Protein AF-A0A349CXZ2-F1 (afdb_monomer)

Nearest PDB structures (foldseek):
  4kug-assembly2_C  TM=9.684E-01  e=1.181E-10  Clostridium butyricum E4 str. BoNT E BL5262
  9jhz-assembly1_C  TM=9.702E-01  e=2.791E-10  Faecalibacterium duncaniae
  9jhy-assembly1_C  TM=9.701E-01  e=4.852E-10  Faecalibacterium duncaniae
  4pzc-assembly1_A  TM=9.658E-01  e=5.835E-10  Cupriavidus necator H16
  9jhy-assembly1_B-2  TM=9.642E-01  e=1.659E-09  Faecalibacterium duncaniae

Solvent-accessible surface area (backbone atoms only — not comparable to full-atom values): 6053 Å² total; per-residue (Å²): 138,83,91,82,92,70,69,96,51,90,50,52,66,66,58,35,55,52,46,53,54,30,53,48,54,50,41,38,42,72,73,62,75,46,53,72,66,54,54,21,47,47,36,26,72,74,68,64,37,96,62,17,48,57,64,47,38,18,68,72,20,37,55,58,50,48,54,52,24,50,55,41,19,78,75,71,34,76,94,32,57,69,49,66,68,57,54,51,32,39,75,71,58,30,26,4,60,91,60,29,24,38,90,55,84,59,117

Sequence (107 aa):
KTPIVVNDAPGFASSRLGAAIALEAMRMLEEGVASAEDIDTAMVLGYRHATGPLRTSDLVGLDVRLGIAEYLYETLGERFAPPQILRDKVAAGELGRKTGRGFFDYA

Mean predicted aligned error: 2.23 Å

Structure (mmCIF, N/CA/C/O backbone):
data_AF-A0A349CXZ2-F1
#
_entry.id   AF-A0A349CXZ2-F1
#
loop_
_atom_site.group_PDB
_atom_site.id
_atom_site.type_symbol
_atom_site.label_atom_id
_atom_site.label_alt_id
_atom_site.label_comp_id
_atom_site.label_asym_id
_atom_site.label_entity_id
_atom_site.label_seq_id
_atom_site.pdbx_PDB_ins_code
_atom_site.Cartn_x
_atom_site.Cartn_y
_atom_site.Cartn_z
_atom_site.occupancy
_atom_site.B_iso_or_equiv
_atom_site.auth_seq_id
_atom_site.auth_comp_id
_atom_site.auth_asym_id
_atom_site.auth_atom_id
_atom_site.pdbx_PDB_model_num
ATOM 1 N N . LYS A 1 1 ? 17.285 16.485 -11.081 1.00 83.62 1 LYS A N 1
ATOM 2 C CA . LYS A 1 1 ? 16.786 15.090 -11.197 1.00 83.62 1 LYS A CA 1
ATOM 3 C C . LYS A 1 1 ? 17.982 14.200 -11.507 1.00 83.62 1 LYS A C 1
ATOM 5 O O . LYS A 1 1 ? 18.821 14.646 -12.277 1.00 83.62 1 LYS A O 1
ATOM 10 N N . THR A 1 2 ? 18.054 13.000 -10.934 1.00 94.88 2 THR A N 1
ATOM 11 C CA . THR A 1 2 ? 19.135 12.035 -11.201 1.00 94.88 2 THR A CA 1
ATOM 12 C C . THR A 1 2 ? 18.554 10.875 -12.009 1.00 94.88 2 THR A C 1
ATOM 14 O O . THR A 1 2 ? 17.596 10.266 -11.532 1.00 94.88 2 THR A O 1
ATOM 17 N N . PRO A 1 3 ? 19.039 10.598 -13.232 1.00 94.75 3 PRO A N 1
ATOM 18 C CA . PRO A 1 3 ? 18.520 9.499 -14.038 1.00 94.75 3 PRO A CA 1
ATOM 19 C C . PRO A 1 3 ? 18.980 8.144 -13.484 1.00 94.75 3 PRO A C 1
ATOM 21 O O . PRO A 1 3 ? 20.078 8.027 -12.944 1.00 94.75 3 PRO A O 1
ATOM 24 N N . ILE A 1 4 ? 18.146 7.121 -13.661 1.00 96.12 4 ILE A N 1
ATOM 25 C CA . ILE A 1 4 ? 18.483 5.715 -13.414 1.00 96.12 4 ILE A CA 1
ATOM 26 C C . ILE A 1 4 ? 18.150 4.906 -14.668 1.00 96.12 4 ILE A C 1
ATOM 28 O O . ILE A 1 4 ? 17.174 5.209 -15.355 1.00 96.12 4 ILE A O 1
ATOM 32 N N . VAL A 1 5 ? 18.961 3.8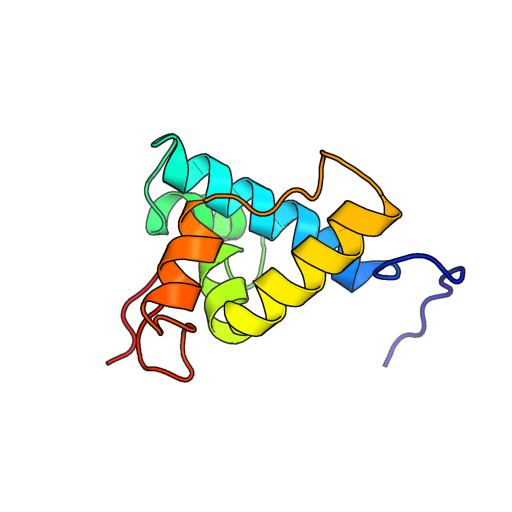96 -14.973 1.00 96.69 5 VAL A N 1
ATOM 33 C CA . VAL A 1 5 ? 18.720 2.985 -16.100 1.00 96.69 5 VAL A CA 1
ATOM 34 C C . VAL A 1 5 ? 17.942 1.782 -15.584 1.00 96.69 5 VAL A C 1
ATOM 36 O O . VAL A 1 5 ? 18.343 1.163 -14.599 1.00 96.69 5 VAL A O 1
ATOM 39 N N . VAL A 1 6 ? 16.824 1.461 -16.232 1.00 96.81 6 VAL A N 1
ATOM 40 C CA . VAL A 1 6 ? 15.953 0.343 -15.859 1.00 96.81 6 VAL A CA 1
ATOM 41 C C . VAL A 1 6 ? 15.598 -0.425 -17.126 1.00 96.81 6 VAL A C 1
ATOM 43 O O . VAL A 1 6 ? 15.212 0.183 -18.122 1.00 96.81 6 VAL A O 1
ATOM 46 N N . ASN A 1 7 ? 15.736 -1.750 -17.086 1.00 96.69 7 ASN A N 1
ATOM 47 C CA . ASN A 1 7 ? 15.234 -2.612 -18.154 1.00 96.69 7 ASN A CA 1
ATOM 48 C C . ASN A 1 7 ? 13.705 -2.599 -18.154 1.00 96.69 7 ASN A C 1
ATOM 50 O O . ASN A 1 7 ? 13.088 -2.479 -17.094 1.00 96.69 7 ASN A O 1
ATOM 54 N N . ASP A 1 8 ? 13.103 -2.772 -19.324 1.00 96.06 8 ASP A N 1
ATOM 55 C CA . ASP A 1 8 ? 11.654 -2.905 -19.412 1.00 96.06 8 ASP A CA 1
ATOM 56 C C . ASP A 1 8 ? 11.201 -4.187 -18.693 1.00 96.06 8 ASP A C 1
ATOM 58 O O . A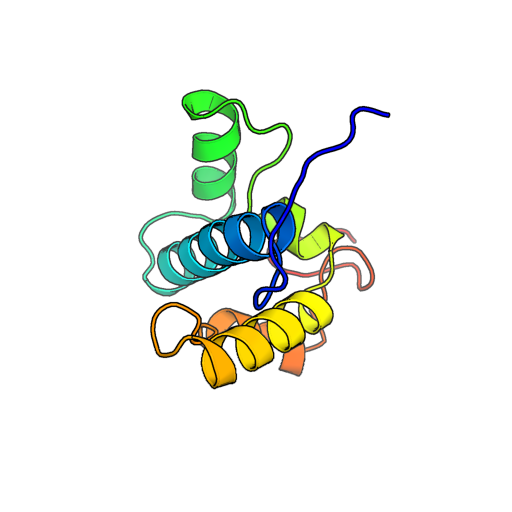SP A 1 8 ? 11.549 -5.302 -19.084 1.00 96.06 8 ASP A O 1
ATOM 62 N N . ALA A 1 9 ? 10.521 -4.014 -17.560 1.00 95.56 9 ALA A N 1
ATOM 63 C CA . ALA A 1 9 ? 10.115 -5.084 -16.661 1.00 95.56 9 ALA A CA 1
ATOM 64 C C . ALA A 1 9 ? 8.875 -4.656 -15.858 1.00 95.56 9 ALA A C 1
ATOM 66 O O . ALA A 1 9 ? 8.766 -3.475 -15.504 1.00 95.56 9 ALA A O 1
ATOM 67 N N . PRO A 1 10 ? 7.976 -5.592 -15.488 1.00 95.75 10 PRO A N 1
ATOM 68 C CA . PRO A 1 10 ? 6.764 -5.264 -14.739 1.00 95.75 10 PRO A CA 1
ATOM 69 C C . PRO A 1 10 ? 7.070 -4.491 -13.448 1.00 95.75 10 PRO A C 1
ATOM 71 O O . PRO A 1 10 ? 7.807 -4.966 -12.579 1.00 95.75 10 PRO A O 1
ATOM 74 N N . GLY A 1 11 ? 6.519 -3.278 -13.339 1.00 93.44 11 GLY A N 1
ATOM 75 C CA . GLY A 1 11 ? 6.707 -2.382 -12.192 1.00 93.44 11 GLY A CA 1
ATOM 76 C C . GLY A 1 11 ? 8.052 -1.643 -12.136 1.00 93.44 11 GLY A C 1
ATOM 77 O O . GLY A 1 11 ? 8.321 -0.978 -11.133 1.00 93.44 11 GLY A O 1
ATOM 78 N N . PHE A 1 12 ? 8.887 -1.725 -13.178 1.00 95.50 12 PHE A N 1
ATOM 79 C CA . PHE A 1 12 ? 10.208 -1.088 -13.239 1.00 95.50 12 PHE A CA 1
ATOM 80 C C . PHE A 1 12 ? 11.037 -1.354 -11.959 1.00 95.50 12 PHE A C 1
ATOM 82 O O . PHE A 1 12 ? 10.928 -2.417 -11.347 1.00 95.50 12 PHE A O 1
ATOM 89 N N . ALA A 1 13 ? 11.890 -0.411 -11.546 1.00 95.69 13 ALA A N 1
ATOM 90 C CA . ALA A 1 13 ? 12.699 -0.547 -10.334 1.00 95.69 13 ALA A CA 1
ATOM 91 C C . ALA A 1 13 ? 11.938 -0.095 -9.073 1.00 95.69 13 ALA A C 1
ATOM 93 O O . ALA A 1 13 ? 11.692 -0.886 -8.162 1.00 95.69 13 ALA A O 1
ATOM 94 N N . SER A 1 14 ? 11.556 1.184 -9.011 1.00 93.75 14 SER A N 1
ATOM 95 C CA . SER A 1 14 ? 11.008 1.795 -7.794 1.00 93.75 14 SER A CA 1
ATOM 96 C C . SER A 1 14 ? 9.589 1.332 -7.474 1.00 93.75 14 SER A C 1
ATOM 98 O O . SER A 1 14 ? 9.313 1.004 -6.320 1.00 93.75 14 SER A O 1
ATOM 100 N N . SER A 1 15 ? 8.692 1.270 -8.464 1.00 93.00 15 SER A N 1
ATOM 101 C CA . SER A 1 15 ? 7.292 0.898 -8.227 1.00 93.00 15 SER A CA 1
ATOM 102 C C . SER A 1 15 ? 7.176 -0.543 -7.740 1.00 93.00 15 SER A C 1
ATOM 104 O O . SER A 1 15 ? 6.429 -0.807 -6.801 1.00 93.00 15 SER A O 1
ATOM 106 N N . ARG A 1 16 ? 7.969 -1.461 -8.305 1.00 97.06 16 ARG A N 1
ATOM 107 C CA . ARG A 1 16 ? 8.014 -2.863 -7.881 1.00 97.06 16 ARG A CA 1
ATOM 108 C C . ARG A 1 16 ? 8.552 -3.033 -6.462 1.00 97.06 16 ARG A C 1
ATOM 110 O O . ARG A 1 16 ? 7.944 -3.760 -5.680 1.00 97.06 16 ARG A O 1
ATOM 117 N N . LEU A 1 17 ? 9.652 -2.360 -6.111 1.00 97.38 17 LEU A N 1
ATOM 118 C CA . LEU A 1 17 ? 10.184 -2.406 -4.744 1.00 97.38 17 LEU A CA 1
ATOM 119 C C . LEU A 1 17 ? 9.188 -1.803 -3.743 1.00 97.38 17 LEU A C 1
ATOM 121 O O . LEU A 1 17 ? 8.925 -2.388 -2.696 1.00 97.38 17 LEU A O 1
ATOM 125 N N . GLY A 1 18 ? 8.575 -0.672 -4.097 1.00 97.00 18 GLY A N 1
ATOM 126 C CA . GLY A 1 18 ? 7.555 -0.032 -3.274 1.00 97.00 18 GLY A CA 1
ATOM 127 C C . GLY A 1 18 ? 6.301 -0.889 -3.093 1.00 97.00 18 GLY A C 1
ATOM 128 O O . GLY A 1 18 ? 5.731 -0.894 -2.008 1.00 97.00 18 GLY A O 1
ATOM 129 N N . ALA A 1 19 ? 5.869 -1.619 -4.127 1.00 97.81 19 ALA A N 1
ATOM 130 C CA . ALA A 1 19 ? 4.755 -2.559 -4.030 1.00 97.81 19 ALA A CA 1
ATOM 131 C C . ALA A 1 19 ? 5.095 -3.748 -3.124 1.00 97.81 19 ALA A C 1
ATOM 133 O O . ALA A 1 19 ? 4.282 -4.100 -2.280 1.00 97.81 19 ALA A O 1
ATOM 134 N N . ALA A 1 20 ? 6.298 -4.318 -3.236 1.00 98.31 20 ALA A N 1
ATOM 135 C CA . ALA A 1 20 ? 6.713 -5.441 -2.395 1.00 98.31 20 ALA A CA 1
ATOM 136 C C . ALA A 1 20 ? 6.676 -5.089 -0.897 1.00 98.31 20 ALA A C 1
ATOM 138 O O . ALA A 1 20 ? 6.078 -5.815 -0.112 1.00 98.31 20 ALA A O 1
ATOM 139 N N . ILE A 1 21 ? 7.250 -3.940 -0.519 1.00 98.44 21 ILE A N 1
ATOM 140 C CA . ILE A 1 21 ? 7.256 -3.474 0.877 1.00 98.44 21 ILE A CA 1
ATOM 141 C C . ILE A 1 21 ? 5.828 -3.172 1.355 1.00 98.44 21 ILE A C 1
ATOM 143 O O . ILE A 1 21 ? 5.467 -3.507 2.478 1.00 98.44 21 ILE A O 1
ATOM 147 N N . ALA A 1 22 ? 5.009 -2.543 0.507 1.00 98.62 22 ALA A N 1
ATOM 148 C CA . ALA A 1 22 ? 3.634 -2.205 0.853 1.00 98.62 22 ALA A CA 1
ATOM 149 C C . ALA A 1 22 ? 2.769 -3.452 1.084 1.00 98.62 22 ALA A C 1
ATOM 151 O O . ALA A 1 22 ? 2.086 -3.524 2.099 1.00 98.62 22 ALA A O 1
ATOM 152 N N . LEU A 1 23 ? 2.816 -4.432 0.176 1.00 98.81 23 LEU A N 1
ATOM 153 C CA . LEU A 1 23 ? 2.030 -5.661 0.299 1.00 98.81 23 LEU A CA 1
ATOM 154 C C . LEU A 1 23 ? 2.443 -6.476 1.522 1.00 98.81 23 LEU A C 1
ATOM 156 O O . LEU A 1 23 ? 1.578 -7.008 2.207 1.00 98.81 23 LEU A O 1
ATOM 160 N N . GLU A 1 24 ? 3.738 -6.524 1.832 1.00 98.81 24 GLU A N 1
ATOM 161 C CA . GLU A 1 24 ? 4.206 -7.209 3.034 1.00 98.81 24 GLU A CA 1
ATOM 162 C C . GLU A 1 24 ? 3.724 -6.523 4.315 1.00 98.81 24 GLU A C 1
ATOM 164 O O . GLU A 1 24 ? 3.205 -7.184 5.207 1.00 98.81 24 GLU A O 1
ATOM 169 N N . ALA A 1 25 ? 3.785 -5.191 4.380 1.00 98.88 25 ALA A N 1
ATOM 170 C CA . ALA A 1 25 ? 3.247 -4.448 5.518 1.00 98.88 25 ALA A CA 1
ATOM 171 C C . ALA A 1 25 ? 1.741 -4.694 5.723 1.00 98.88 25 ALA A C 1
ATOM 173 O O . ALA A 1 25 ? 1.271 -4.774 6.855 1.00 98.88 25 ALA A O 1
ATOM 174 N N . MET A 1 26 ? 0.982 -4.834 4.632 1.00 98.81 26 MET A N 1
ATOM 175 C CA . MET A 1 26 ? -0.445 -5.160 4.690 1.00 98.81 26 MET A CA 1
ATOM 176 C C . MET A 1 26 ? -0.690 -6.587 5.196 1.00 98.81 26 MET A C 1
ATOM 178 O O . MET A 1 26 ? -1.580 -6.770 6.021 1.00 98.81 26 MET A O 1
ATOM 182 N N . ARG A 1 27 ? 0.108 -7.574 4.762 1.00 98.81 27 ARG A N 1
ATOM 183 C CA . ARG A 1 27 ? 0.035 -8.957 5.273 1.00 98.81 27 ARG A CA 1
ATOM 184 C C . ARG A 1 27 ? 0.380 -9.032 6.752 1.00 98.81 27 ARG A C 1
ATOM 186 O O . ARG A 1 27 ? -0.372 -9.613 7.516 1.00 98.81 27 ARG A O 1
ATOM 193 N N . MET A 1 28 ? 1.449 -8.360 7.178 1.00 98.88 28 MET A N 1
ATOM 194 C CA . MET A 1 28 ? 1.822 -8.291 8.594 1.00 98.88 28 MET A CA 1
ATOM 195 C C . MET A 1 28 ? 0.689 -7.731 9.464 1.00 98.88 28 MET A C 1
ATOM 197 O O . MET A 1 28 ? 0.469 -8.215 10.573 1.00 98.88 28 MET A O 1
ATOM 201 N N . LEU A 1 29 ? -0.036 -6.722 8.969 1.00 98.88 29 LEU A N 1
ATOM 202 C CA . LEU A 1 29 ? -1.201 -6.178 9.663 1.00 98.88 29 LEU A CA 1
ATOM 203 C C . LEU A 1 29 ? -2.371 -7.174 9.686 1.00 98.88 29 LEU A C 1
ATOM 205 O O . LEU A 1 29 ? -2.983 -7.371 10.731 1.00 98.88 29 LEU A O 1
ATOM 209 N N . GLU A 1 30 ? -2.671 -7.803 8.549 1.00 98.69 30 GLU A N 1
ATOM 210 C CA . GLU A 1 30 ? -3.722 -8.822 8.404 1.00 98.69 30 GLU A CA 1
ATOM 211 C C . GLU A 1 30 ? -3.488 -10.046 9.304 1.00 98.69 30 GLU A C 1
ATOM 213 O O . GLU A 1 30 ? -4.418 -10.543 9.935 1.00 98.69 30 GLU A O 1
ATOM 218 N N . GLU A 1 31 ? -2.239 -10.489 9.420 1.00 98.81 31 GLU A N 1
ATOM 219 C CA . GLU A 1 31 ? -1.803 -11.613 10.254 1.00 98.81 31 GLU A CA 1
ATOM 220 C C . GLU A 1 31 ? -1.663 -11.242 11.742 1.00 98.81 31 GLU A C 1
ATOM 222 O O . GLU A 1 31 ? -1.398 -12.106 12.579 1.00 98.81 31 GLU A O 1
ATOM 227 N N . GLY A 1 32 ? -1.837 -9.963 12.097 1.00 98.56 32 GLY A N 1
ATOM 228 C CA . GLY A 1 32 ? -1.739 -9.484 13.475 1.00 98.56 32 GLY A CA 1
ATOM 229 C C . GLY A 1 32 ? -0.315 -9.466 14.039 1.00 98.56 32 GLY A C 1
ATOM 230 O O . GLY A 1 32 ? -0.142 -9.520 15.255 1.00 98.56 32 GLY A O 1
ATOM 231 N N . VAL A 1 33 ? 0.711 -9.380 13.184 1.00 98.75 33 VAL A N 1
ATOM 232 C CA . VAL A 1 33 ? 2.124 -9.317 13.599 1.00 98.75 33 VAL A CA 1
ATOM 233 C C . VAL A 1 33 ? 2.404 -8.054 14.417 1.00 98.75 33 VAL A C 1
ATOM 235 O O . VAL A 1 33 ? 3.147 -8.099 15.398 1.00 98.75 33 VAL A O 1
ATOM 238 N N . ALA A 1 34 ? 1.824 -6.924 14.013 1.00 98.75 34 ALA A N 1
ATOM 239 C CA . ALA A 1 34 ? 1.935 -5.640 14.698 1.00 98.75 34 ALA A CA 1
ATOM 240 C C . ALA A 1 34 ? 0.810 -4.684 14.264 1.00 98.75 34 ALA A C 1
ATOM 242 O O . ALA A 1 34 ? 0.135 -4.912 13.258 1.00 98.75 34 ALA A O 1
ATOM 243 N N . SER A 1 35 ? 0.622 -3.597 15.018 1.00 98.88 35 SER A N 1
ATOM 244 C CA . SER A 1 35 ? -0.298 -2.519 14.641 1.00 98.88 35 SER A CA 1
ATOM 245 C C . SER A 1 35 ? 0.189 -1.773 13.391 1.00 98.88 35 SER A C 1
ATOM 247 O O . SER A 1 35 ? 1.383 -1.775 13.072 1.00 98.88 35 SER A O 1
ATOM 249 N N . ALA A 1 36 ? -0.722 -1.088 12.693 1.00 98.69 36 ALA A N 1
ATOM 250 C CA . ALA A 1 36 ? -0.362 -0.271 11.534 1.00 98.69 36 ALA A CA 1
ATOM 251 C C . ALA A 1 36 ? 0.645 0.832 11.916 1.00 98.69 36 ALA A C 1
ATOM 253 O O . ALA A 1 36 ? 1.600 1.104 11.184 1.00 98.69 36 ALA A O 1
ATOM 254 N N . GLU A 1 37 ? 0.455 1.441 13.089 1.00 98.75 37 GLU A N 1
ATOM 255 C CA . GLU A 1 37 ? 1.340 2.440 13.673 1.00 98.75 37 GLU A CA 1
ATOM 256 C C . GLU A 1 37 ? 2.743 1.893 13.932 1.00 98.75 37 GLU A C 1
ATOM 258 O O . GLU A 1 37 ? 3.717 2.559 13.569 1.00 98.75 37 GLU A O 1
ATOM 263 N N . ASP A 1 38 ? 2.860 0.703 14.522 1.00 98.88 38 ASP A N 1
ATOM 264 C CA . ASP A 1 38 ? 4.152 0.105 14.867 1.00 98.88 38 ASP A CA 1
ATOM 265 C C . ASP A 1 38 ? 4.915 -0.362 13.625 1.00 98.88 38 ASP A C 1
ATOM 267 O O . ASP A 1 38 ? 6.121 -0.125 13.531 1.00 98.88 38 ASP A O 1
ATOM 271 N N . ILE A 1 39 ? 4.225 -0.947 12.636 1.00 98.88 39 ILE A N 1
ATOM 272 C CA . ILE A 1 39 ? 4.824 -1.329 11.345 1.00 98.88 39 ILE A CA 1
ATOM 273 C C . ILE A 1 39 ? 5.438 -0.100 10.669 1.00 98.88 39 ILE A C 1
ATOM 275 O O . ILE A 1 39 ? 6.607 -0.104 10.271 1.00 98.88 39 ILE A O 1
ATOM 279 N N . ASP A 1 40 ? 4.672 0.987 10.572 1.00 98.75 40 ASP A N 1
ATOM 280 C CA . ASP A 1 40 ? 5.162 2.227 9.983 1.00 98.75 40 ASP A CA 1
ATOM 281 C C . ASP A 1 40 ? 6.304 2.844 10.803 1.00 98.75 40 ASP A C 1
ATOM 283 O O . ASP A 1 40 ? 7.300 3.294 10.228 1.00 98.75 40 ASP A O 1
ATOM 287 N N . THR A 1 41 ? 6.189 2.846 12.134 1.00 98.75 41 THR A N 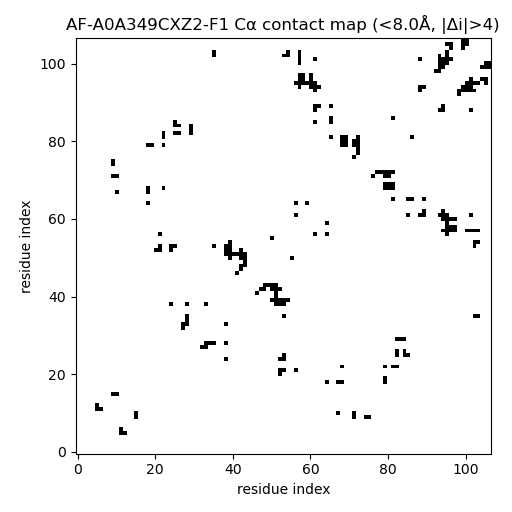1
ATOM 288 C CA . THR A 1 41 ? 7.201 3.403 13.044 1.00 98.75 41 THR A CA 1
ATOM 289 C C . THR A 1 41 ? 8.521 2.648 12.934 1.00 98.75 41 THR A C 1
ATOM 291 O O . THR A 1 41 ? 9.576 3.278 12.848 1.00 98.75 41 THR A O 1
ATOM 294 N N . ALA A 1 42 ? 8.488 1.316 12.853 1.00 98.62 42 ALA A N 1
ATOM 295 C CA . ALA A 1 42 ? 9.677 0.492 12.660 1.00 98.62 42 ALA A CA 1
ATOM 296 C C . ALA A 1 42 ? 10.402 0.832 11.347 1.00 98.62 42 ALA A C 1
ATOM 298 O O . ALA A 1 42 ? 11.628 0.970 11.328 1.00 98.62 42 ALA A O 1
ATOM 299 N N . MET A 1 43 ? 9.659 1.050 10.257 1.00 98.62 43 MET A N 1
ATOM 300 C CA . MET A 1 43 ? 10.242 1.428 8.964 1.00 98.62 43 MET A CA 1
ATOM 301 C C . MET A 1 43 ? 10.832 2.843 8.973 1.00 98.62 43 MET A C 1
ATOM 303 O O . MET A 1 43 ? 11.883 3.086 8.373 1.00 98.62 43 MET A O 1
ATOM 307 N N . VAL A 1 44 ? 10.198 3.777 9.683 1.00 98.62 44 VAL A N 1
ATOM 308 C CA . VAL A 1 44 ? 10.711 5.145 9.829 1.00 98.62 44 VAL A CA 1
ATOM 309 C C . VAL A 1 44 ? 11.960 5.178 10.714 1.00 98.62 44 VAL A C 1
ATOM 311 O O . VAL A 1 44 ? 12.974 5.741 10.312 1.00 98.62 44 VAL A O 1
ATOM 314 N N . LEU A 1 45 ? 11.931 4.564 11.898 1.00 98.31 45 LEU A N 1
ATOM 315 C CA . LEU A 1 45 ? 13.032 4.656 12.863 1.00 98.31 45 LEU A CA 1
ATOM 316 C C . LEU A 1 45 ? 14.194 3.711 12.532 1.00 98.31 45 LEU A C 1
ATOM 318 O O . LEU A 1 45 ? 15.354 4.116 12.598 1.00 98.31 45 LEU A O 1
ATOM 322 N N . GLY A 1 46 ? 13.893 2.464 12.164 1.00 98.00 46 GLY A N 1
ATOM 323 C CA . GLY A 1 46 ? 14.896 1.430 11.904 1.00 98.00 46 GLY A CA 1
ATOM 324 C C . GLY A 1 46 ? 15.544 1.558 10.528 1.00 98.00 46 GLY A C 1
ATOM 325 O O . GLY A 1 46 ? 16.766 1.504 10.407 1.00 98.00 46 GLY A O 1
ATOM 326 N N . TYR A 1 47 ? 14.730 1.783 9.493 1.00 97.44 47 TYR A N 1
ATOM 327 C CA . TYR A 1 47 ? 15.179 1.821 8.095 1.00 97.44 47 TYR A CA 1
ATOM 328 C C . TYR A 1 47 ? 15.280 3.238 7.520 1.00 97.44 47 TYR A C 1
ATOM 330 O O . TYR A 1 47 ? 15.681 3.409 6.369 1.00 97.44 47 TYR A O 1
ATOM 338 N N . ARG A 1 48 ? 14.962 4.265 8.323 1.00 98.00 48 ARG A N 1
ATOM 339 C CA . ARG A 1 48 ? 15.046 5.687 7.945 1.00 98.00 48 ARG A CA 1
ATOM 340 C C . ARG A 1 48 ? 14.206 6.040 6.720 1.00 98.00 48 ARG A C 1
ATOM 342 O O . ARG A 1 48 ? 14.563 6.932 5.949 1.00 98.00 48 ARG A O 1
ATOM 349 N N . HIS A 1 49 ? 13.081 5.355 6.532 1.00 98.06 49 HIS A N 1
ATOM 350 C CA . HIS A 1 49 ? 12.103 5.774 5.537 1.00 98.06 49 HIS A CA 1
ATOM 351 C C . HIS A 1 49 ? 11.486 7.115 5.951 1.00 98.06 49 HIS A C 1
ATOM 353 O O . HIS A 1 49 ? 11.197 7.340 7.122 1.00 98.06 49 HIS A O 1
ATOM 359 N N . ALA A 1 50 ? 11.242 8.006 4.985 1.00 97.19 50 ALA A N 1
ATOM 360 C CA . ALA A 1 50 ? 10.595 9.292 5.262 1.00 97.19 50 ALA A CA 1
ATOM 361 C C . ALA A 1 50 ? 9.152 9.126 5.774 1.00 97.19 50 ALA A C 1
ATOM 363 O O . ALA A 1 50 ? 8.627 9.975 6.488 1.00 97.19 50 ALA A O 1
ATOM 364 N N . THR A 1 51 ? 8.486 8.042 5.382 1.00 97.44 51 THR A N 1
ATOM 365 C CA . THR A 1 51 ? 7.132 7.678 5.803 1.00 97.44 51 THR A CA 1
ATOM 366 C C . THR A 1 51 ? 7.006 6.161 5.733 1.00 97.44 51 THR A C 1
ATOM 368 O O . THR A 1 51 ? 7.618 5.525 4.872 1.00 97.44 51 THR A O 1
ATOM 371 N N . GLY A 1 52 ? 6.234 5.575 6.646 1.00 98.56 52 GLY A N 1
ATOM 372 C CA . GLY A 1 52 ? 6.011 4.137 6.664 1.00 98.56 52 GLY A CA 1
ATOM 373 C C . GLY A 1 52 ? 5.191 3.635 5.463 1.00 98.56 52 GLY A C 1
ATOM 374 O O . GLY A 1 52 ? 4.545 4.426 4.760 1.00 98.56 52 GLY A O 1
ATOM 375 N N . PRO A 1 53 ? 5.265 2.332 5.157 1.00 98.62 53 PRO A N 1
ATOM 376 C CA . PRO A 1 53 ? 4.650 1.744 3.971 1.00 98.62 53 PRO A CA 1
ATOM 377 C C . PRO A 1 53 ? 3.118 1.818 3.943 1.00 98.62 53 PRO A C 1
ATOM 379 O O . PRO A 1 53 ? 2.558 1.960 2.851 1.00 98.62 53 PRO A O 1
ATOM 382 N N . LEU A 1 54 ? 2.437 1.770 5.091 1.00 98.81 54 LEU A N 1
ATOM 383 C CA . LEU A 1 54 ? 0.977 1.842 5.155 1.00 98.81 54 LEU A CA 1
ATOM 384 C C . LEU A 1 54 ? 0.499 3.281 4.924 1.00 98.81 54 LEU A C 1
ATOM 386 O O . LEU A 1 54 ? -0.292 3.505 4.008 1.00 98.81 54 LEU A O 1
ATOM 390 N N . ARG A 1 55 ? 1.079 4.284 5.608 1.00 98.69 55 ARG A N 1
ATOM 391 C CA . ARG A 1 55 ? 0.793 5.708 5.317 1.00 98.69 55 ARG A CA 1
ATOM 392 C C . ARG A 1 55 ? 1.141 6.085 3.882 1.00 98.69 55 ARG A C 1
ATOM 394 O O . ARG A 1 55 ? 0.421 6.845 3.239 1.00 98.69 55 ARG A O 1
ATOM 401 N N . THR A 1 56 ? 2.242 5.549 3.356 1.00 98.38 56 THR A N 1
ATOM 402 C CA . THR A 1 56 ? 2.618 5.759 1.951 1.00 98.38 56 THR A CA 1
ATOM 403 C C . THR A 1 56 ? 1.577 5.159 1.007 1.00 98.38 56 THR A C 1
ATOM 405 O O . THR A 1 56 ? 1.275 5.747 -0.028 1.00 98.38 56 THR A O 1
ATOM 408 N N . SER A 1 57 ? 1.007 4.003 1.346 1.00 98.69 57 SER A N 1
ATOM 409 C CA . SER A 1 57 ? -0.046 3.374 0.545 1.00 98.69 57 SER A CA 1
ATOM 410 C C . SER A 1 57 ? -1.345 4.175 0.571 1.00 98.69 57 SER A C 1
ATOM 412 O O . SER A 1 57 ? -1.926 4.382 -0.491 1.00 98.69 57 SER A O 1
ATOM 414 N N . ASP A 1 58 ? -1.727 4.730 1.721 1.00 98.81 58 ASP A N 1
ATOM 415 C CA . ASP A 1 58 ? -2.874 5.641 1.832 1.00 98.81 58 ASP A CA 1
ATOM 416 C C . ASP A 1 58 ? -2.674 6.953 1.060 1.00 98.81 58 ASP A C 1
ATOM 418 O O . ASP A 1 58 ? -3.639 7.537 0.565 1.00 98.81 58 ASP A O 1
ATOM 422 N N . LEU A 1 59 ? -1.429 7.425 0.931 1.00 98.19 59 LEU A N 1
ATOM 423 C CA . LEU A 1 59 ? -1.095 8.583 0.100 1.00 98.19 59 LEU A CA 1
ATOM 424 C C . LEU A 1 59 ? -1.189 8.268 -1.400 1.00 98.19 59 LEU A C 1
ATOM 426 O O . LEU A 1 59 ? -1.651 9.109 -2.168 1.00 98.19 59 LEU A O 1
ATOM 430 N N . VAL A 1 60 ? -0.734 7.082 -1.818 1.00 98.00 60 VAL A N 1
ATOM 431 C CA . VAL A 1 60 ? -0.819 6.617 -3.215 1.00 98.00 60 VAL A CA 1
ATOM 432 C C . VAL A 1 60 ? -2.272 6.355 -3.626 1.00 98.00 60 V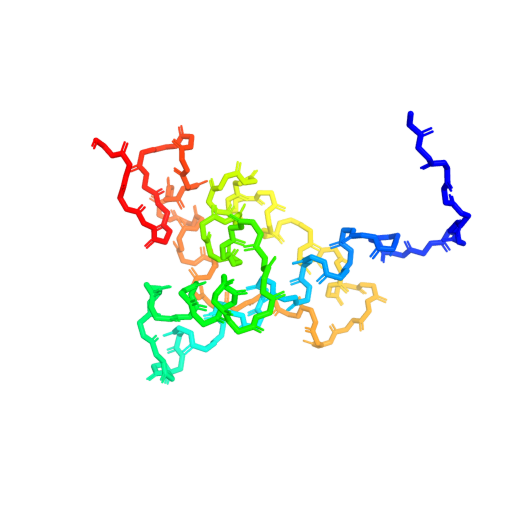AL A C 1
ATOM 434 O O . VAL A 1 60 ? -2.649 6.652 -4.758 1.00 98.00 60 VAL A O 1
ATOM 437 N N . GLY A 1 61 ? -3.076 5.822 -2.709 1.00 98.50 61 GLY A N 1
ATOM 438 C CA . GLY A 1 61 ? -4.435 5.355 -2.956 1.00 98.50 61 GLY A CA 1
ATOM 439 C C . GLY A 1 61 ? -4.500 3.830 -3.010 1.00 98.50 61 GLY A C 1
ATOM 440 O O . GLY A 1 61 ? -3.730 3.186 -3.730 1.00 98.50 61 GLY A O 1
ATOM 441 N N . LEU A 1 62 ? -5.416 3.241 -2.237 1.00 98.88 62 LEU A N 1
ATOM 442 C CA . LEU A 1 62 ? -5.493 1.781 -2.100 1.00 98.88 62 LEU A CA 1
ATOM 443 C C . LEU A 1 62 ? -6.048 1.082 -3.347 1.00 98.88 62 LEU A C 1
ATOM 445 O O . LEU A 1 62 ? -5.630 -0.025 -3.666 1.00 98.88 62 LEU A O 1
ATOM 449 N N . ASP A 1 63 ? -6.902 1.753 -4.113 1.00 98.75 63 ASP A N 1
ATOM 450 C CA . ASP A 1 63 ? -7.360 1.295 -5.428 1.00 98.75 63 ASP A CA 1
ATOM 451 C C . ASP A 1 63 ? -6.212 1.225 -6.446 1.00 98.75 63 ASP A C 1
ATOM 453 O O . ASP A 1 63 ? -6.057 0.232 -7.155 1.00 98.75 63 ASP A O 1
ATOM 457 N N . VAL A 1 64 ? -5.347 2.243 -6.464 1.00 98.44 64 VAL A N 1
ATOM 458 C CA . VAL A 1 64 ? -4.134 2.250 -7.295 1.00 98.44 64 VAL A CA 1
ATOM 459 C C . VAL A 1 64 ? -3.183 1.134 -6.857 1.00 98.44 64 VAL A C 1
ATOM 461 O O . VAL A 1 64 ? -2.620 0.432 -7.699 1.00 98.44 64 VAL A O 1
ATOM 464 N N . ARG A 1 65 ? -3.012 0.935 -5.543 1.00 98.25 65 ARG A N 1
ATOM 465 C CA . ARG A 1 65 ? -2.211 -0.170 -4.996 1.00 98.25 65 ARG A CA 1
ATOM 466 C C . ARG A 1 65 ? -2.748 -1.531 -5.416 1.00 98.25 65 ARG A C 1
ATOM 468 O O . ARG A 1 65 ? -1.941 -2.367 -5.819 1.00 98.25 65 ARG A O 1
ATOM 475 N N . LEU A 1 66 ? -4.062 -1.737 -5.348 1.00 98.75 66 LEU A N 1
ATOM 476 C CA . LEU A 1 66 ? -4.690 -2.989 -5.752 1.00 98.75 66 LEU A CA 1
ATOM 477 C C . LEU A 1 66 ? -4.456 -3.266 -7.239 1.00 98.75 66 LEU A C 1
ATOM 479 O O . LEU A 1 66 ? -3.950 -4.335 -7.565 1.00 98.75 66 LEU A O 1
ATOM 483 N N . GLY A 1 67 ? -4.685 -2.284 -8.117 1.00 98.44 67 GLY A N 1
ATOM 484 C CA . GLY A 1 67 ? -4.439 -2.455 -9.554 1.00 98.44 67 GLY A CA 1
ATOM 485 C C . GLY A 1 67 ? -2.974 -2.771 -9.888 1.00 98.44 67 GLY A C 1
ATOM 486 O O . GLY A 1 67 ? -2.693 -3.625 -10.728 1.00 98.44 67 GLY A O 1
ATOM 487 N N . ILE A 1 68 ? -2.016 -2.141 -9.195 1.00 98.19 68 ILE A N 1
ATOM 488 C CA . ILE A 1 68 ? -0.587 -2.473 -9.339 1.00 98.19 68 ILE A CA 1
ATOM 489 C C . ILE A 1 68 ? -0.308 -3.907 -8.872 1.00 98.19 68 ILE A C 1
ATOM 491 O O . ILE A 1 68 ? 0.440 -4.625 -9.533 1.00 98.19 68 ILE A O 1
ATOM 495 N N . ALA A 1 69 ? -0.866 -4.317 -7.733 1.00 98.56 69 ALA A N 1
ATOM 496 C CA . ALA A 1 69 ? -0.655 -5.649 -7.182 1.00 98.56 69 ALA A CA 1
ATOM 497 C C . ALA A 1 69 ? -1.238 -6.739 -8.089 1.00 98.56 69 ALA A C 1
ATOM 499 O O . ALA A 1 69 ? -0.556 -7.722 -8.347 1.00 98.56 69 ALA A O 1
ATOM 500 N N . GLU A 1 70 ? -2.437 -6.537 -8.637 1.00 98.62 70 GLU A N 1
ATOM 501 C CA . GLU A 1 70 ? -3.069 -7.462 -9.585 1.00 98.62 70 GLU A CA 1
ATOM 502 C C . GLU A 1 70 ? -2.237 -7.615 -10.862 1.00 98.62 70 GLU A C 1
ATOM 504 O O . GLU A 1 70 ? -1.887 -8.734 -11.231 1.00 98.62 70 GLU A O 1
ATOM 509 N N . TYR A 1 71 ? -1.790 -6.506 -11.460 1.00 98.38 71 TYR A N 1
ATOM 510 C CA . TYR A 1 71 ? -0.890 -6.553 -12.616 1.00 98.38 71 TYR A CA 1
ATOM 511 C C . TYR A 1 71 ? 0.428 -7.289 -12.313 1.00 98.38 71 TYR A C 1
ATOM 513 O O . TYR A 1 71 ? 0.913 -8.101 -13.108 1.00 98.38 71 TYR A O 1
ATOM 521 N N . LEU A 1 72 ? 1.043 -7.021 -11.157 1.00 98.44 72 LEU A N 1
ATOM 522 C CA . LEU A 1 72 ? 2.278 -7.700 -10.758 1.00 98.44 72 LEU A CA 1
ATOM 523 C C . LEU A 1 72 ? 2.040 -9.175 -10.418 1.00 98.44 72 LEU A C 1
ATOM 525 O O . LEU A 1 72 ? 2.920 -9.993 -10.665 1.00 98.44 72 LEU A O 1
ATOM 529 N N . TYR A 1 73 ? 0.877 -9.532 -9.883 1.00 98.56 73 TYR A N 1
ATOM 530 C CA . TYR A 1 73 ? 0.499 -10.915 -9.620 1.00 98.56 73 TYR A CA 1
ATOM 531 C C . TYR A 1 73 ? 0.346 -11.703 -10.923 1.00 98.56 73 TYR A C 1
ATOM 533 O O . TYR A 1 73 ? 0.975 -12.748 -11.079 1.00 98.56 73 TYR A O 1
ATOM 541 N N . GLU A 1 74 ? -0.387 -11.160 -11.896 1.00 98.44 74 GLU A N 1
ATOM 542 C CA . GLU A 1 74 ? -0.566 -11.777 -13.217 1.00 98.44 74 GLU A CA 1
ATOM 543 C C . GLU A 1 74 ? 0.767 -11.994 -13.948 1.00 98.44 74 GLU A C 1
ATOM 545 O O . GLU A 1 74 ? 0.955 -13.000 -14.631 1.00 98.44 74 GLU A O 1
ATOM 550 N N . THR A 1 75 ? 1.715 -11.065 -13.795 1.00 98.06 75 THR A N 1
ATOM 551 C CA . THR A 1 75 ? 2.988 -11.091 -14.534 1.00 98.06 75 THR A CA 1
ATOM 552 C C . THR A 1 75 ? 4.131 -11.794 -13.803 1.00 98.06 75 THR A C 1
ATOM 554 O O . THR A 1 75 ? 5.026 -12.343 -14.445 1.00 98.06 75 THR A O 1
ATOM 557 N N . LEU A 1 76 ? 4.155 -11.755 -12.468 1.00 97.81 76 LEU A N 1
ATOM 558 C CA . LEU A 1 76 ? 5.288 -12.198 -11.645 1.00 97.81 76 LEU A CA 1
ATOM 559 C C . LEU A 1 76 ? 4.911 -13.211 -10.553 1.00 97.81 76 LEU A C 1
ATOM 561 O O . LEU A 1 76 ? 5.813 -13.644 -9.823 1.00 97.81 76 LEU A O 1
ATOM 565 N N .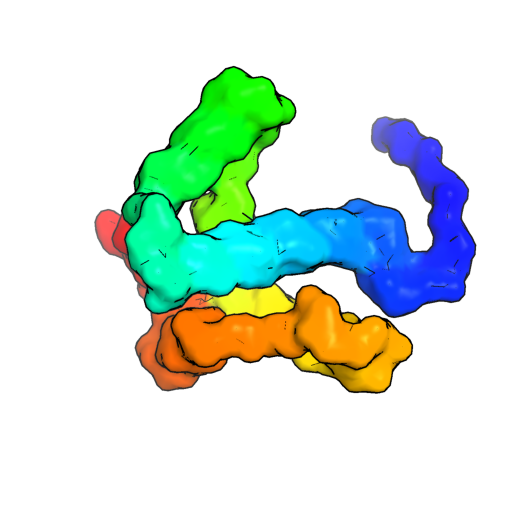 GLY A 1 77 ? 3.633 -13.574 -10.445 1.00 98.06 77 GLY A N 1
ATOM 566 C CA . GLY A 1 77 ? 3.114 -14.654 -9.611 1.00 98.06 77 GLY A CA 1
ATOM 567 C C . GLY A 1 77 ? 2.913 -14.316 -8.132 1.00 98.06 77 GLY A C 1
ATOM 568 O O . GLY A 1 77 ? 2.939 -13.159 -7.707 1.00 98.06 77 GLY A O 1
ATOM 569 N N . GLU A 1 78 ? 2.756 -15.382 -7.344 1.00 97.69 78 GLU A N 1
ATOM 570 C CA . GLU A 1 78 ? 2.227 -15.408 -5.968 1.00 97.69 78 GLU A CA 1
ATOM 571 C C . GLU A 1 78 ? 2.796 -14.379 -4.994 1.00 97.69 78 GLU A C 1
ATOM 573 O O . GLU A 1 78 ? 2.063 -13.812 -4.192 1.00 97.69 78 GLU A O 1
ATOM 578 N N . ARG A 1 79 ? 4.079 -14.033 -5.099 1.00 96.44 79 ARG A N 1
ATOM 579 C CA . ARG A 1 79 ? 4.691 -13.027 -4.213 1.00 96.44 79 ARG A CA 1
ATOM 580 C C . ARG A 1 79 ? 4.004 -11.649 -4.258 1.00 96.44 79 ARG A C 1
ATOM 582 O O . ARG A 1 79 ? 4.134 -10.876 -3.309 1.00 96.44 79 ARG A O 1
ATOM 589 N N . PHE A 1 80 ? 3.303 -11.331 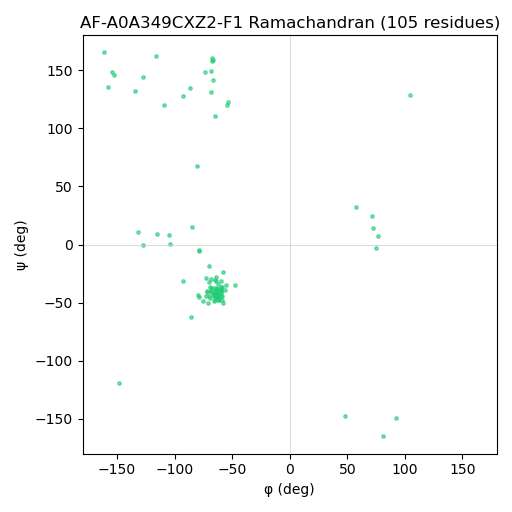-5.349 1.00 98.50 80 PHE A N 1
ATOM 590 C CA . PHE A 1 80 ? 2.555 -10.082 -5.518 1.00 98.50 80 PHE A CA 1
ATOM 591 C C . PHE A 1 80 ? 1.041 -10.255 -5.381 1.00 98.50 80 PHE A C 1
ATOM 593 O O . PHE A 1 80 ? 0.318 -9.292 -5.619 1.00 98.50 80 PHE A O 1
ATOM 600 N N . ALA A 1 81 ? 0.561 -11.433 -4.962 1.00 98.62 81 ALA A N 1
ATOM 601 C CA . ALA A 1 81 ? -0.847 -11.630 -4.654 1.00 98.62 81 ALA A CA 1
ATOM 602 C C . ALA A 1 81 ? -1.300 -10.560 -3.638 1.00 98.62 81 ALA A C 1
ATOM 604 O O . ALA A 1 81 ? -0.670 -10.428 -2.574 1.00 98.62 81 ALA A O 1
ATOM 605 N N . PRO A 1 82 ? -2.324 -9.750 -3.968 1.00 98.62 82 PRO A N 1
ATOM 606 C CA . PRO A 1 82 ? -2.816 -8.722 -3.063 1.00 98.62 82 PRO A CA 1
ATOM 607 C C . PRO A 1 82 ? -3.487 -9.377 -1.845 1.00 98.62 82 PRO A C 1
ATOM 609 O O . PRO A 1 82 ? -4.326 -10.264 -2.033 1.00 98.62 82 PRO A O 1
ATOM 612 N N . PRO A 1 83 ? -3.146 -8.948 -0.616 1.00 98.69 83 PRO A N 1
ATOM 613 C CA . PRO A 1 83 ? -3.745 -9.486 0.600 1.00 98.69 83 PRO A CA 1
ATOM 614 C C . PRO A 1 83 ? -5.225 -9.107 0.703 1.00 98.69 83 PRO A C 1
ATOM 616 O O . PRO A 1 83 ? -5.672 -8.128 0.089 1.00 98.69 83 PRO A O 1
ATOM 619 N N . GLN A 1 84 ? -5.989 -9.868 1.487 1.00 98.75 84 GLN A N 1
ATOM 620 C CA . GLN A 1 84 ? -7.441 -9.706 1.555 1.00 98.75 84 GLN A CA 1
ATOM 621 C C . GLN A 1 84 ? -7.819 -8.345 2.161 1.00 98.75 84 GLN A C 1
ATOM 623 O O . GLN A 1 84 ? -8.685 -7.662 1.619 1.00 98.75 84 GLN A O 1
ATOM 628 N N . ILE A 1 85 ? -7.072 -7.866 3.159 1.00 98.81 85 ILE A N 1
ATOM 629 C CA . ILE A 1 85 ? -7.244 -6.549 3.783 1.00 98.81 85 ILE A CA 1
ATOM 630 C C . ILE A 1 85 ? -7.194 -5.399 2.769 1.00 98.81 85 ILE A C 1
ATOM 632 O O . ILE A 1 85 ? -7.920 -4.415 2.912 1.00 98.81 85 ILE A O 1
ATOM 636 N N . LEU A 1 86 ? -6.373 -5.506 1.716 1.00 98.88 86 LEU A N 1
ATOM 637 C CA . LEU A 1 86 ? -6.320 -4.493 0.661 1.00 98.88 86 LEU A CA 1
ATOM 638 C C . LEU A 1 86 ? -7.602 -4.522 -0.178 1.00 98.88 86 LEU A C 1
ATOM 640 O O . LEU A 1 86 ? -8.172 -3.469 -0.465 1.00 98.88 86 LEU A O 1
ATOM 644 N N . ARG A 1 87 ? -8.066 -5.720 -0.551 1.00 98.88 87 ARG A N 1
ATOM 645 C CA . ARG A 1 87 ? -9.301 -5.906 -1.327 1.00 98.88 87 ARG A CA 1
ATOM 646 C C . ARG A 1 87 ? -10.516 -5.399 -0.554 1.00 98.88 87 ARG A C 1
ATOM 648 O O . ARG A 1 87 ? -11.321 -4.661 -1.117 1.00 98.88 87 ARG A O 1
ATOM 655 N N . ASP A 1 88 ? -10.602 -5.727 0.731 1.00 98.88 88 ASP A N 1
ATOM 656 C CA . ASP A 1 88 ? -11.713 -5.345 1.602 1.00 98.88 88 ASP A CA 1
ATOM 657 C C . ASP A 1 88 ? -11.795 -3.825 1.781 1.00 98.88 88 ASP A C 1
ATOM 659 O O . ASP A 1 88 ? -12.868 -3.240 1.638 1.00 98.88 88 ASP A O 1
ATOM 663 N N .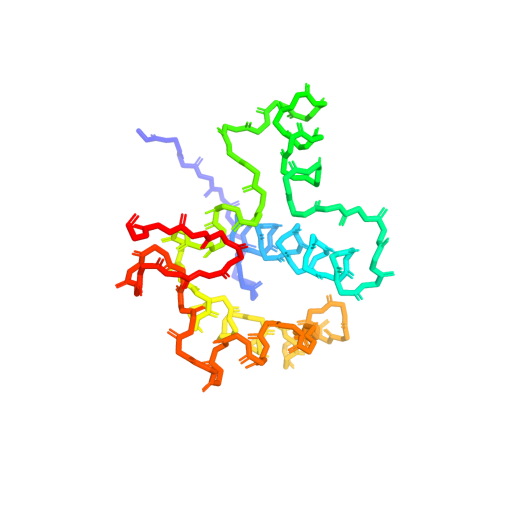 LYS A 1 89 ? -10.656 -3.155 2.007 1.00 98.81 89 LYS A N 1
ATOM 664 C CA . LYS A 1 89 ? -10.607 -1.687 2.109 1.00 98.81 89 LYS A CA 1
ATOM 665 C C . LYS A 1 89 ? -11.038 -0.995 0.824 1.00 98.81 89 LYS A C 1
ATOM 667 O O . LYS A 1 89 ? -11.811 -0.039 0.867 1.00 98.81 89 LYS A O 1
ATOM 672 N N . VAL A 1 90 ? -10.581 -1.494 -0.325 1.00 98.81 90 VAL A N 1
ATOM 673 C CA . VAL A 1 90 ? -10.989 -0.960 -1.632 1.00 98.81 90 VAL A CA 1
ATOM 674 C C . VAL A 1 90 ? -12.488 -1.161 -1.854 1.00 98.81 90 VAL A C 1
ATOM 676 O O . VAL A 1 90 ? -13.168 -0.218 -2.257 1.00 98.81 90 VAL A O 1
ATOM 679 N N . ALA A 1 91 ? -13.021 -2.342 -1.530 1.00 98.75 91 ALA A N 1
ATOM 680 C CA . ALA A 1 91 ? -14.451 -2.633 -1.624 1.00 98.75 91 ALA A CA 1
ATOM 681 C C . ALA A 1 91 ? -15.301 -1.743 -0.697 1.00 98.75 91 ALA A C 1
ATOM 683 O O . ALA A 1 91 ? -16.407 -1.353 -1.068 1.00 98.75 91 ALA A O 1
ATOM 684 N N . ALA A 1 92 ? -14.773 -1.373 0.473 1.00 98.69 92 ALA A N 1
ATOM 685 C CA . ALA A 1 92 ? -15.411 -0.459 1.419 1.00 98.69 92 ALA A CA 1
ATOM 686 C C . ALA A 1 92 ? -15.280 1.034 1.043 1.00 98.69 92 ALA A C 1
ATOM 688 O O . ALA A 1 92 ? -15.839 1.888 1.730 1.00 98.69 92 ALA A O 1
ATOM 689 N N . GLY A 1 93 ? -14.545 1.376 -0.022 1.00 98.50 93 GLY A N 1
ATOM 690 C CA . GLY A 1 93 ? -14.273 2.769 -0.394 1.00 98.50 93 GLY A CA 1
ATOM 691 C C . GLY A 1 93 ? -13.284 3.485 0.538 1.00 98.50 93 GLY A C 1
ATOM 692 O O . GLY A 1 93 ? -13.154 4.708 0.477 1.00 98.50 93 GLY A O 1
ATOM 693 N N . GLU A 1 94 ? -12.556 2.744 1.375 1.00 98.69 94 GLU A N 1
ATOM 694 C CA . GLU A 1 94 ? -11.488 3.253 2.241 1.00 98.69 94 GLU A CA 1
ATOM 695 C C . GLU A 1 94 ? -10.191 3.408 1.427 1.00 98.69 94 GLU A C 1
ATOM 697 O O . GLU A 1 94 ? -9.228 2.665 1.593 1.00 98.69 94 GLU A O 1
ATOM 702 N N . LEU A 1 95 ? -10.164 4.350 0.484 1.00 98.75 95 LEU A N 1
ATOM 703 C CA . LEU A 1 95 ? -9.092 4.483 -0.510 1.00 98.75 95 LEU A CA 1
ATOM 704 C C . LEU A 1 95 ? -7.867 5.279 -0.032 1.00 98.75 95 LEU A C 1
ATOM 706 O O . LEU A 1 95 ? -7.046 5.683 -0.860 1.00 98.75 95 LEU A O 1
ATOM 710 N N . GLY A 1 96 ? -7.726 5.511 1.270 1.00 98.56 96 GLY A N 1
ATOM 711 C CA . GLY A 1 96 ? -6.640 6.287 1.857 1.00 98.56 96 GLY A CA 1
ATOM 712 C C . GLY A 1 96 ? -6.982 7.763 2.017 1.00 98.56 96 GLY A C 1
ATOM 713 O O . GLY A 1 96 ? -8.134 8.160 2.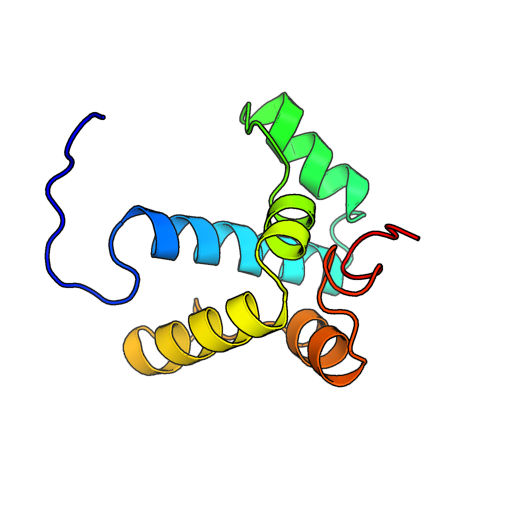207 1.00 98.56 96 GLY A O 1
ATOM 714 N N . ARG A 1 97 ? -5.960 8.616 1.926 1.00 98.19 97 ARG A N 1
ATOM 715 C CA . ARG A 1 97 ? -6.075 10.046 2.240 1.00 98.19 97 ARG A CA 1
ATOM 716 C C . ARG A 1 97 ? -7.108 10.767 1.370 1.00 98.19 97 ARG A C 1
ATOM 718 O O . ARG A 1 97 ? -7.741 11.711 1.828 1.00 98.19 97 ARG A O 1
ATOM 725 N N . LYS A 1 98 ? -7.301 10.319 0.125 1.00 97.75 98 LYS A N 1
ATOM 726 C CA . LYS A 1 98 ? -8.247 10.933 -0.823 1.00 97.75 98 LYS A CA 1
ATOM 727 C C . LYS A 1 98 ? -9.725 10.723 -0.460 1.00 97.75 98 LYS A C 1
ATOM 729 O O . LYS A 1 98 ? -10.567 11.452 -0.969 1.00 97.75 98 LYS A O 1
ATOM 734 N N . THR A 1 99 ? -10.032 9.751 0.397 1.00 98.38 99 THR A N 1
ATOM 735 C CA . THR A 1 99 ? -11.386 9.453 0.901 1.00 98.38 99 THR A CA 1
ATOM 736 C C . THR A 1 99 ? -11.511 9.690 2.407 1.00 98.38 99 THR A C 1
ATOM 738 O O . THR A 1 99 ? -12.510 9.304 3.000 1.00 98.38 99 THR A O 1
ATOM 741 N N . GLY A 1 100 ? -10.500 10.293 3.045 1.00 98.12 100 GLY A N 1
ATOM 742 C CA . GLY A 1 100 ? -10.480 10.538 4.491 1.00 98.12 100 GLY A CA 1
ATOM 743 C C . GLY A 1 100 ? -10.202 9.298 5.348 1.00 98.12 100 GLY A C 1
ATOM 744 O O . GLY A 1 100 ? -10.089 9.420 6.558 1.00 98.12 100 GLY A O 1
ATOM 745 N N . ARG A 1 101 ? -10.059 8.108 4.751 1.00 98.50 101 ARG A N 1
ATOM 746 C CA . ARG A 1 101 ? -9.840 6.851 5.479 1.00 98.50 101 ARG A CA 1
ATOM 747 C C . ARG A 1 101 ? -9.183 5.799 4.596 1.00 98.50 101 ARG A C 1
ATOM 749 O O . ARG A 1 101 ? -9.604 5.606 3.455 1.00 98.50 101 ARG A O 1
ATOM 756 N N . GLY A 1 102 ? -8.187 5.109 5.145 1.00 98.44 102 GLY A N 1
ATOM 757 C CA . GLY A 1 102 ? -7.526 3.936 4.565 1.00 98.44 102 GLY A CA 1
ATOM 758 C C . GLY A 1 102 ? -7.051 2.990 5.662 1.00 98.44 102 GLY A C 1
ATOM 759 O O . GLY A 1 102 ? -7.864 2.497 6.445 1.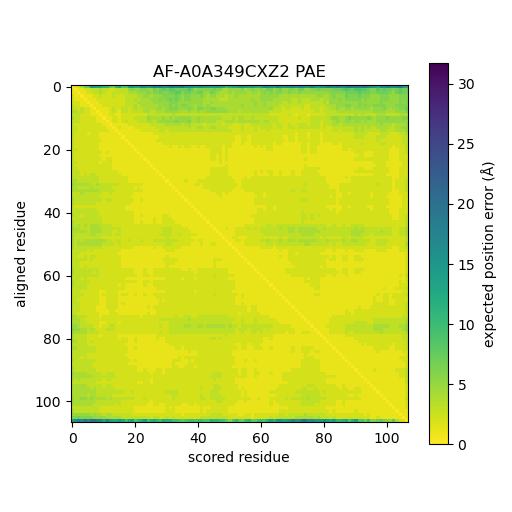00 98.44 102 GLY A O 1
ATOM 760 N N . PHE A 1 103 ? -5.747 2.731 5.750 1.00 98.62 103 PHE A N 1
ATOM 761 C CA . PHE A 1 103 ? -5.154 2.113 6.944 1.00 98.62 103 PHE A CA 1
ATOM 762 C C . PHE A 1 103 ? -5.185 3.047 8.155 1.00 98.62 103 PHE A C 1
ATOM 764 O O . PHE A 1 103 ? -5.317 2.567 9.277 1.00 98.62 103 PHE A O 1
ATOM 771 N N . PHE A 1 104 ? -5.124 4.358 7.920 1.00 98.75 104 PHE A N 1
ATOM 772 C CA . PHE A 1 104 ? -5.276 5.386 8.946 1.00 98.75 104 PHE A CA 1
ATOM 773 C C . PHE A 1 104 ? -6.517 6.252 8.697 1.00 98.75 104 PHE A C 1
ATOM 775 O O . PHE A 1 104 ? -7.075 6.284 7.593 1.00 98.75 104 PHE A O 1
ATOM 782 N N . ASP A 1 105 ? -6.941 6.959 9.743 1.00 98.06 105 ASP A N 1
ATOM 783 C CA . ASP A 1 105 ? -7.981 7.985 9.676 1.00 98.06 105 ASP A CA 1
ATOM 784 C C . ASP A 1 105 ? -7.363 9.346 9.302 1.00 98.06 105 ASP A C 1
ATOM 786 O O . ASP A 1 105 ? -6.305 9.724 9.815 1.00 98.06 105 ASP A O 1
ATOM 790 N N . TYR A 1 106 ? -8.005 10.054 8.374 1.00 96.44 106 TYR A N 1
ATOM 791 C CA . TYR A 1 106 ? -7.597 11.359 7.847 1.00 96.44 106 TYR A CA 1
ATOM 792 C C . TYR A 1 106 ? -8.749 12.376 7.830 1.00 96.44 106 TYR A C 1
ATOM 794 O O . TYR A 1 106 ? -8.608 13.416 7.175 1.00 96.44 106 TYR A O 1
ATOM 802 N N . ALA A 1 107 ? -9.876 12.056 8.473 1.00 78.94 107 ALA A N 1
ATOM 803 C CA . ALA A 1 107 ? -11.001 12.968 8.647 1.00 78.94 107 ALA A CA 1
ATOM 804 C C . ALA A 1 107 ? -10.668 14.141 9.586 1.00 78.94 107 ALA A C 1
ATOM 806 O O . ALA A 1 107 ? -9.830 13.978 10.504 1.00 78.94 107 ALA A O 1
#

Secondary structure (DSSP, 8-state):
-------S-TTTTHHHHHHHHHHHHHHHHHTTSS-HHHHHHHHHHHH--SS-HHHHHHHH-HHHHHHHHHHHHHHH-GGGPPPHHHHHHHHTT--BGGGTBSSSB--

Radius of gyration: 13.84 Å; Cα contacts (8 Å, |Δi|>4): 143; chains: 1; bounding box: 34×30×34 Å

pLDDT: mean 97.69, std 2.59, range [78.94, 98.88]

Foldseek 3Di:
DDDDDWDPDQLTDPRVVLLLQLQVLQVCVVVPVDQNVVQFVCCCPVVVDPTRSQLVQLVVWLVNSQVSLVSCCVRPHDSSNHDVLSVVCVVVVQGHCVSQHHSDGND